Protein AF-W9YQ56-F1 (afdb_monomer_lite)

Structure (mmCIF, N/CA/C/O backbone):
data_AF-W9YQ56-F1
#
_entry.id   AF-W9YQ56-F1
#
loop_
_atom_site.group_PDB
_atom_site.id
_atom_site.type_symbol
_atom_site.label_atom_id
_atom_site.label_alt_id
_atom_site.label_comp_id
_atom_site.label_asym_id
_atom_site.label_entity_id
_atom_site.label_seq_id
_atom_site.pdbx_PDB_ins_code
_atom_site.Cartn_x
_atom_site.Cartn_y
_atom_site.Cartn_z
_atom_site.occupancy
_atom_site.B_iso_or_equiv
_atom_site.auth_seq_id
_atom_site.auth_comp_id
_atom_site.auth_asym_id
_atom_site.auth_atom_id
_atom_site.pdbx_PDB_model_num
ATOM 1 N N . MET A 1 1 ? -17.751 17.456 6.728 1.00 52.19 1 MET A N 1
ATOM 2 C CA . MET A 1 1 ? -16.539 16.735 7.183 1.00 52.19 1 MET A CA 1
ATOM 3 C C . MET A 1 1 ? -15.496 16.819 6.075 1.00 52.19 1 MET A C 1
ATOM 5 O O . MET A 1 1 ? -15.861 16.620 4.925 1.00 52.19 1 MET A O 1
ATOM 9 N N . ARG A 1 2 ? -14.247 17.205 6.368 1.00 56.16 2 ARG A N 1
ATOM 10 C CA . ARG A 1 2 ? -13.208 17.433 5.346 1.00 56.16 2 ARG A CA 1
ATOM 11 C C . ARG A 1 2 ? -12.351 16.169 5.243 1.00 56.16 2 ARG A C 1
ATOM 13 O O . ARG A 1 2 ? -11.484 15.957 6.081 1.00 56.16 2 ARG A O 1
ATOM 20 N N . GLN A 1 3 ? -12.650 15.305 4.277 1.00 63.62 3 GLN A N 1
ATOM 21 C CA . GLN A 1 3 ? -11.844 14.112 4.017 1.00 63.62 3 GLN A CA 1
ATOM 22 C C . GLN A 1 3 ? -10.588 14.536 3.256 1.00 63.62 3 GLN A C 1
ATOM 24 O O . GLN A 1 3 ? -10.684 15.198 2.221 1.00 63.62 3 GLN A O 1
ATOM 29 N N . LYS A 1 4 ? -9.409 14.210 3.788 1.00 71.38 4 LYS A N 1
ATOM 30 C CA . LYS A 1 4 ? -8.132 14.480 3.119 1.00 71.38 4 LYS A CA 1
ATOM 31 C C . LYS A 1 4 ? -7.602 13.160 2.578 1.00 71.38 4 LYS A C 1
ATOM 33 O O . LYS A 1 4 ? -7.550 12.176 3.303 1.00 71.38 4 LYS A O 1
ATOM 38 N N . ALA A 1 5 ? -7.223 13.133 1.307 1.00 77.44 5 ALA A N 1
ATOM 39 C CA . ALA A 1 5 ? -6.530 11.986 0.741 1.00 77.44 5 ALA A CA 1
ATOM 40 C C . ALA A 1 5 ? -5.019 12.187 0.909 1.00 77.44 5 ALA A C 1
ATOM 42 O O . ALA A 1 5 ? -4.495 13.240 0.538 1.00 77.44 5 ALA A O 1
ATOM 43 N N . MET A 1 6 ? -4.327 11.197 1.469 1.00 84.44 6 MET A N 1
ATOM 44 C CA . MET A 1 6 ? -2.860 11.127 1.453 1.00 84.44 6 MET A CA 1
ATOM 45 C C . MET A 1 6 ? -2.424 10.029 0.491 1.00 84.44 6 MET A C 1
ATOM 47 O O . MET A 1 6 ? -3.123 9.033 0.325 1.00 84.44 6 MET A O 1
ATOM 51 N N . GLN A 1 7 ? -1.281 10.217 -0.165 1.00 87.44 7 GLN A N 1
ATOM 52 C CA . GLN A 1 7 ? -0.725 9.221 -1.070 1.00 87.44 7 GLN A CA 1
ATOM 53 C C . GLN A 1 7 ? 0.740 8.982 -0.744 1.00 87.44 7 GLN A C 1
ATOM 55 O O . GLN A 1 7 ? 1.529 9.921 -0.693 1.00 87.44 7 GLN A O 1
ATOM 60 N N . GLN A 1 8 ? 1.098 7.712 -0.619 1.00 87.31 8 GLN A N 1
ATOM 61 C CA . GLN A 1 8 ? 2.466 7.260 -0.461 1.00 87.31 8 GLN A CA 1
ATOM 62 C C . GLN A 1 8 ? 2.856 6.383 -1.650 1.00 87.31 8 GLN A C 1
ATOM 64 O O . GLN A 1 8 ? 2.043 5.619 -2.173 1.00 87.31 8 GLN A O 1
ATOM 69 N N . ILE A 1 9 ? 4.104 6.507 -2.096 1.00 88.69 9 ILE A N 1
ATOM 70 C CA . ILE A 1 9 ? 4.658 5.688 -3.172 1.00 8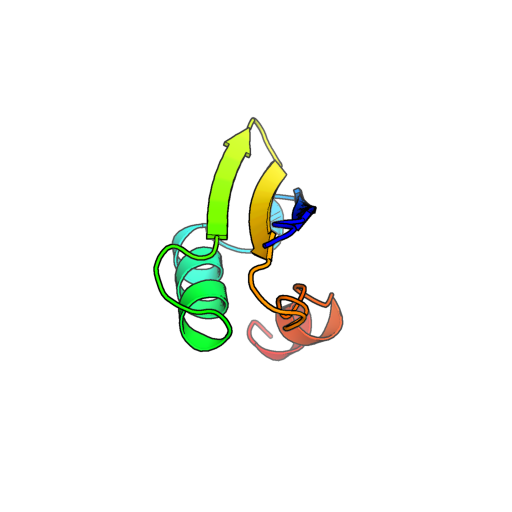8.69 9 ILE A CA 1
ATOM 71 C C . ILE A 1 9 ? 5.863 4.948 -2.615 1.00 88.69 9 ILE A C 1
ATOM 73 O O . ILE A 1 9 ? 6.793 5.577 -2.115 1.00 88.69 9 ILE A O 1
ATOM 77 N N . ILE A 1 10 ? 5.852 3.624 -2.728 1.00 86.25 10 ILE A N 1
ATOM 78 C CA . ILE A 1 10 ? 6.970 2.771 -2.322 1.00 86.25 10 ILE A CA 1
ATOM 79 C C . ILE A 1 10 ? 7.375 1.854 -3.480 1.00 86.25 10 ILE A C 1
ATOM 81 O O . ILE A 1 10 ? 6.506 1.412 -4.231 1.00 86.25 10 ILE A O 1
ATOM 85 N N . PRO A 1 11 ? 8.666 1.560 -3.680 1.00 87.06 11 PRO A N 1
ATOM 86 C CA . PRO A 1 11 ? 9.080 0.620 -4.715 1.00 87.06 11 PRO A CA 1
ATOM 87 C C . PRO A 1 11 ? 8.638 -0.812 -4.398 1.00 87.06 11 PRO A C 1
ATOM 89 O O . PRO A 1 11 ? 8.595 -1.223 -3.238 1.00 87.06 11 PRO A O 1
ATOM 92 N N . SER A 1 12 ? 8.292 -1.575 -5.434 1.00 85.12 12 SER A N 1
ATOM 93 C CA . SER A 1 12 ? 7.644 -2.875 -5.279 1.00 85.12 12 SER A CA 1
ATOM 94 C C . SER A 1 12 ? 8.589 -3.988 -4.849 1.00 85.12 12 SER A C 1
ATOM 96 O O . SER A 1 12 ? 8.145 -4.965 -4.253 1.00 85.12 12 SER A O 1
ATOM 98 N N . TYR A 1 13 ? 9.888 -3.804 -5.086 1.00 83.44 13 TYR A N 1
ATOM 99 C CA . TYR A 1 13 ? 10.932 -4.728 -4.659 1.00 83.44 13 TYR A CA 1
ATOM 100 C C . TYR A 1 13 ? 11.182 -4.733 -3.141 1.00 83.44 13 TYR A C 1
ATOM 102 O O . TYR A 1 13 ? 11.848 -5.636 -2.648 1.00 83.44 13 TYR A O 1
ATOM 110 N N . PHE A 1 14 ? 10.676 -3.746 -2.390 1.00 78.44 14 PHE A N 1
ATOM 111 C CA . PHE A 1 14 ? 10.919 -3.655 -0.943 1.00 78.44 14 PHE A CA 1
ATOM 112 C C . PHE A 1 14 ? 10.002 -4.527 -0.092 1.00 78.44 14 PHE A C 1
ATOM 114 O O . PHE A 1 14 ? 10.374 -4.902 1.015 1.00 78.44 14 PHE A O 1
ATOM 121 N N . ILE A 1 15 ? 8.788 -4.802 -0.559 1.00 81.94 15 ILE A N 1
ATOM 122 C CA . ILE A 1 15 ? 7.803 -5.572 0.197 1.00 81.94 15 ILE A CA 1
ATOM 123 C C . ILE A 1 15 ? 6.848 -6.269 -0.768 1.00 81.94 15 ILE A C 1
ATOM 125 O O . ILE A 1 15 ? 6.427 -5.705 -1.774 1.00 81.94 15 ILE A O 1
ATOM 129 N N . HIS A 1 16 ? 6.476 -7.510 -0.473 1.00 84.50 16 HIS A N 1
ATOM 130 C CA . HIS A 1 16 ? 5.434 -8.187 -1.240 1.00 84.50 16 HIS A CA 1
ATOM 131 C C . HIS A 1 16 ? 4.070 -7.527 -1.004 1.00 84.50 16 HIS A C 1
ATOM 133 O O . HIS A 1 16 ? 3.780 -7.067 0.099 1.00 84.50 16 HIS A O 1
ATOM 139 N N . LYS A 1 17 ? 3.212 -7.503 -2.029 1.00 82.62 17 LYS A N 1
ATOM 140 C CA . LYS A 1 17 ? 1.891 -6.861 -1.955 1.00 82.62 17 LYS A CA 1
ATOM 141 C C . LYS A 1 17 ? 1.062 -7.370 -0.767 1.00 82.62 17 LYS A C 1
ATOM 143 O O . LYS A 1 17 ? 0.523 -6.554 -0.032 1.00 82.62 17 LYS A O 1
ATOM 148 N N . ASP A 1 18 ? 1.035 -8.680 -0.536 1.00 85.12 18 ASP A N 1
ATOM 149 C CA . ASP A 1 18 ? 0.249 -9.286 0.548 1.00 85.12 18 ASP A CA 1
ATOM 150 C C . ASP A 1 18 ? 0.730 -8.828 1.928 1.00 85.12 18 ASP A C 1
ATOM 152 O O . ASP A 1 18 ? -0.058 -8.467 2.794 1.00 85.12 18 ASP A O 1
ATOM 156 N N . LYS A 1 19 ? 2.051 -8.761 2.108 1.00 84.44 19 LYS A N 1
ATOM 157 C CA . LYS A 1 19 ? 2.700 -8.272 3.329 1.00 84.44 19 LYS A CA 1
ATOM 158 C C . LYS A 1 19 ? 2.439 -6.789 3.578 1.00 84.44 19 LYS A C 1
ATOM 160 O O . LYS A 1 19 ? 2.302 -6.360 4.721 1.00 84.44 19 LYS A O 1
ATOM 165 N N . LEU A 1 20 ? 2.382 -6.012 2.503 1.00 84.50 20 LEU A N 1
ATOM 166 C CA . LEU A 1 20 ? 2.045 -4.600 2.547 1.00 84.50 20 LEU A CA 1
ATOM 167 C C . LEU A 1 20 ? 0.583 -4.391 2.959 1.00 84.50 20 LEU A C 1
ATOM 169 O O . LEU A 1 20 ? 0.311 -3.588 3.844 1.00 84.50 20 LEU A O 1
ATOM 173 N N . GLU A 1 21 ? -0.351 -5.105 2.333 1.00 85.12 21 GLU A N 1
ATOM 174 C CA . GLU A 1 21 ? -1.781 -5.011 2.645 1.00 85.12 21 GLU A CA 1
ATOM 175 C C . GLU A 1 21 ? -2.097 -5.506 4.062 1.00 85.12 21 GLU A C 1
ATOM 177 O O . GLU A 1 21 ? -2.895 -4.875 4.757 1.00 85.12 21 GLU A O 1
ATOM 182 N N . ASP A 1 22 ? -1.426 -6.566 4.519 1.00 85.56 22 ASP A N 1
ATOM 183 C CA . ASP A 1 22 ? -1.504 -7.053 5.897 1.00 85.56 22 ASP A CA 1
ATOM 184 C C . ASP A 1 22 ? -1.030 -5.982 6.890 1.00 85.56 22 ASP A C 1
ATOM 186 O O . ASP A 1 22 ? -1.797 -5.552 7.752 1.00 85.56 22 ASP A O 1
ATOM 190 N N . PHE A 1 23 ? 0.177 -5.431 6.697 1.00 83.81 23 PHE A N 1
ATOM 191 C CA . PHE A 1 23 ? 0.690 -4.349 7.542 1.00 83.81 23 PHE A CA 1
ATOM 192 C C . PHE A 1 23 ? -0.280 -3.164 7.596 1.00 83.81 23 PHE A C 1
ATOM 194 O O . PHE A 1 23 ? -0.613 -2.675 8.677 1.00 83.81 23 PHE A O 1
ATOM 201 N N . LEU A 1 24 ? -0.762 -2.713 6.438 1.00 84.25 24 LEU A N 1
ATOM 202 C CA . LEU A 1 24 ? -1.683 -1.585 6.358 1.00 84.25 24 LEU A CA 1
ATOM 203 C C . LEU A 1 24 ? -3.006 -1.868 7.075 1.00 84.25 24 LEU A C 1
ATOM 205 O O . LEU A 1 24 ? -3.500 -0.970 7.753 1.00 84.25 24 LEU A O 1
ATOM 209 N N . SER A 1 25 ? -3.519 -3.099 6.997 1.00 85.56 25 SER A N 1
ATOM 210 C CA . SER A 1 25 ? -4.732 -3.537 7.705 1.00 85.56 25 SER A CA 1
ATOM 211 C C . SER A 1 25 ? -4.540 -3.630 9.220 1.00 85.56 25 SER A C 1
ATOM 213 O O . SER A 1 25 ? -5.484 -3.403 9.967 1.00 85.56 25 SER A O 1
ATOM 215 N N . THR A 1 26 ? -3.330 -3.939 9.704 1.00 82.50 26 THR A N 1
ATOM 216 C CA . THR A 1 26 ? -3.052 -3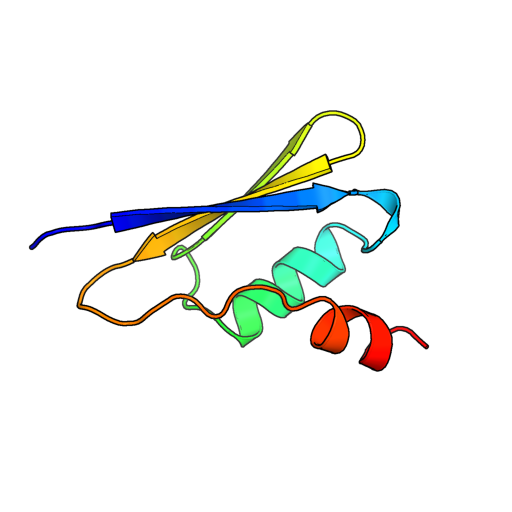.951 11.156 1.00 82.50 26 THR A CA 1
ATOM 217 C C . THR A 1 26 ? -2.959 -2.551 11.763 1.00 82.50 26 THR A C 1
ATOM 219 O O . THR A 1 26 ? -3.169 -2.384 12.964 1.00 82.50 26 THR A O 1
ATOM 222 N N . LYS A 1 27 ? -2.590 -1.546 10.959 1.00 79.31 27 LYS A N 1
ATOM 223 C CA . LYS A 1 27 ? -2.344 -0.169 11.419 1.00 79.31 27 LYS A CA 1
ATOM 224 C C . LYS A 1 27 ? -3.477 0.797 11.105 1.00 79.31 27 LYS A C 1
ATOM 226 O O . LYS A 1 27 ? -3.588 1.822 11.770 1.00 79.31 27 LYS A O 1
ATOM 231 N N . ASN A 1 28 ? -4.289 0.494 10.100 1.00 81.00 28 ASN A N 1
ATOM 232 C CA . ASN A 1 28 ? -5.352 1.362 9.617 1.00 81.00 28 ASN A CA 1
ATOM 233 C C . ASN A 1 28 ? -6.664 0.579 9.521 1.00 81.00 28 ASN A C 1
ATOM 235 O O . ASN A 1 28 ? -6.666 -0.634 9.326 1.00 81.00 28 ASN A O 1
ATOM 239 N N . GLU A 1 29 ? -7.791 1.282 9.625 1.00 80.12 29 GLU A N 1
ATOM 240 C CA . GLU A 1 29 ? -9.115 0.673 9.491 1.00 80.12 29 GLU A CA 1
ATOM 241 C C . GLU A 1 29 ? -9.285 0.031 8.104 1.00 80.12 29 GLU A C 1
ATOM 243 O O . GLU A 1 29 ? -8.851 0.584 7.085 1.00 80.12 29 GLU A O 1
ATOM 248 N N . ALA A 1 30 ? -9.930 -1.133 8.040 1.00 73.50 30 ALA A N 1
ATOM 249 C CA . ALA A 1 30 ? -10.218 -1.792 6.773 1.00 73.50 30 ALA A CA 1
ATOM 250 C C . ALA A 1 30 ? -11.051 -0.869 5.863 1.00 73.50 30 ALA A C 1
ATOM 252 O O . ALA A 1 30 ? -12.094 -0.359 6.257 1.00 73.50 30 ALA A O 1
ATOM 253 N N . GLY A 1 31 ? -10.577 -0.637 4.637 1.00 78.75 31 GLY A N 1
ATOM 254 C CA . GLY A 1 31 ? -11.216 0.284 3.686 1.00 78.75 31 GLY A CA 1
ATOM 255 C C . GLY A 1 31 ? -10.773 1.749 3.802 1.00 78.75 31 GLY A C 1
ATOM 256 O O . GLY A 1 31 ? -11.094 2.546 2.922 1.00 78.75 31 GLY A O 1
ATOM 257 N N . SER A 1 32 ? -9.964 2.104 4.806 1.00 83.56 32 SER A N 1
ATOM 258 C CA . SER A 1 32 ? -9.348 3.439 4.911 1.00 83.56 32 SER A CA 1
ATOM 259 C C . SER A 1 32 ? -8.132 3.626 3.995 1.00 83.56 32 SER A C 1
ATOM 261 O O . SER A 1 32 ? -7.580 4.722 3.914 1.00 83.56 32 SER A O 1
ATOM 263 N N . PHE A 1 33 ? -7.711 2.586 3.272 1.00 86.75 33 PHE A N 1
ATOM 264 C CA . PHE A 1 33 ? -6.603 2.655 2.327 1.00 86.75 33 PHE A CA 1
ATOM 265 C C . PHE A 1 33 ? -6.853 1.823 1.065 1.00 86.75 33 PHE A C 1
ATOM 267 O O . PHE A 1 33 ? -7.653 0.889 1.045 1.00 86.75 33 PHE A O 1
ATOM 274 N N . LYS A 1 34 ? -6.128 2.158 -0.003 1.00 88.62 34 LYS A N 1
ATOM 275 C CA . LYS A 1 34 ? -6.130 1.444 -1.279 1.00 88.62 34 LYS A CA 1
ATOM 276 C C . LYS A 1 34 ? -4.708 1.300 -1.797 1.00 88.62 34 LYS A C 1
ATOM 278 O O . LYS A 1 34 ? -4.034 2.299 -2.041 1.00 88.62 34 LYS A O 1
ATOM 283 N N . VAL A 1 35 ? -4.281 0.062 -2.028 1.00 88.88 35 VAL A N 1
ATOM 284 C CA . VAL A 1 35 ? -2.981 -0.252 -2.631 1.00 88.88 35 VAL A CA 1
ATOM 285 C C . VAL A 1 35 ? -3.167 -0.536 -4.117 1.00 88.88 35 VAL A C 1
ATOM 287 O O . VAL A 1 35 ? -3.931 -1.411 -4.511 1.00 88.88 35 VAL A O 1
ATOM 290 N N . THR A 1 36 ? -2.444 0.189 -4.964 1.00 90.25 36 THR A N 1
ATOM 291 C CA . THR A 1 36 ? -2.392 -0.052 -6.409 1.00 90.25 36 THR A CA 1
ATOM 292 C C . THR A 1 36 ? -0.949 -0.281 -6.827 1.00 90.25 36 THR A C 1
ATOM 294 O O . THR A 1 36 ? -0.100 0.582 -6.623 1.00 90.25 36 THR A O 1
ATOM 297 N N . ARG A 1 37 ? -0.650 -1.422 -7.450 1.00 89.25 37 ARG A N 1
ATOM 298 C CA . ARG A 1 37 ? 0.665 -1.652 -8.057 1.00 89.25 37 ARG A CA 1
ATOM 299 C C . ARG A 1 37 ? 0.676 -1.084 -9.474 1.00 89.25 37 ARG A C 1
ATOM 301 O O . ARG A 1 37 ? -0.181 -1.438 -10.279 1.00 89.25 37 ARG A O 1
ATOM 308 N N . LYS A 1 38 ? 1.651 -0.233 -9.790 1.00 90.56 38 LYS A N 1
ATOM 309 C CA . LYS A 1 38 ? 1.959 0.179 -11.166 1.00 90.56 38 LYS A CA 1
ATOM 310 C C . LYS A 1 38 ? 3.453 0.016 -11.398 1.00 90.56 38 LYS A C 1
ATOM 312 O O . LYS A 1 38 ? 4.251 0.659 -10.718 1.00 90.56 38 LYS A O 1
ATOM 317 N N . LEU A 1 39 ? 3.809 -0.821 -12.374 1.00 88.44 39 LEU A N 1
ATOM 318 C CA . LEU A 1 39 ? 5.197 -1.197 -12.657 1.00 88.44 39 LEU A CA 1
ATOM 319 C C . LEU A 1 39 ? 5.890 -1.687 -11.371 1.00 88.44 39 LEU A C 1
ATOM 321 O O . LEU A 1 39 ? 5.368 -2.556 -10.667 1.00 88.44 39 LEU A O 1
ATOM 325 N N . ASP A 1 40 ? 7.026 -1.076 -11.047 1.00 89.00 40 ASP A N 1
ATOM 326 C CA . ASP A 1 40 ? 7.852 -1.403 -9.895 1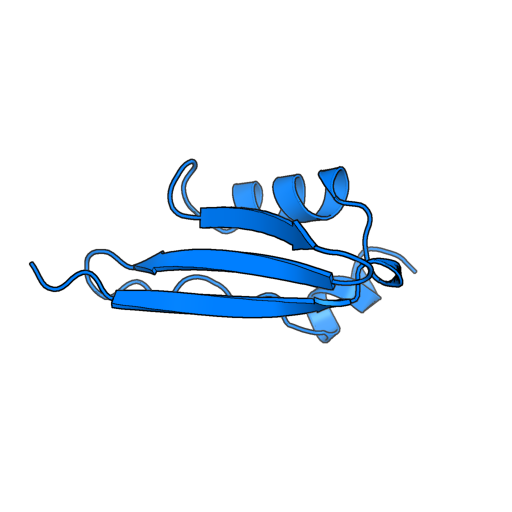.00 89.00 40 ASP A CA 1
ATOM 327 C C . ASP A 1 40 ? 7.549 -0.544 -8.659 1.00 89.00 40 ASP A C 1
ATOM 329 O O . ASP A 1 40 ? 8.424 -0.265 -7.844 1.00 89.00 40 ASP A O 1
ATOM 333 N N . LYS A 1 41 ? 6.319 -0.036 -8.530 1.00 89.38 41 LYS A N 1
ATOM 334 C CA . LYS A 1 41 ? 5.914 0.817 -7.405 1.00 89.38 41 LYS A CA 1
ATOM 335 C C . LYS A 1 41 ? 4.511 0.466 -6.915 1.00 89.38 41 LYS A C 1
ATOM 337 O O . LYS A 1 41 ? 3.598 0.231 -7.710 1.00 89.38 41 LYS A O 1
ATOM 342 N N . TYR A 1 42 ? 4.324 0.478 -5.602 1.00 90.94 42 TYR A N 1
ATOM 343 C CA . TYR A 1 42 ? 3.015 0.521 -4.967 1.00 90.94 42 TYR A CA 1
ATOM 344 C C . TYR A 1 42 ? 2.631 1.965 -4.673 1.00 90.94 42 TYR A C 1
ATOM 346 O O . TYR A 1 42 ? 3.402 2.735 -4.105 1.00 90.94 42 TYR A O 1
ATOM 354 N N . TYR A 1 43 ? 1.410 2.300 -5.058 1.00 90.88 43 TYR A N 1
ATOM 355 C CA . TYR A 1 43 ? 0.735 3.555 -4.792 1.00 90.88 43 TYR A CA 1
ATOM 356 C C . TYR A 1 43 ? -0.313 3.275 -3.731 1.00 90.88 43 TYR A C 1
ATOM 358 O O . TYR A 1 43 ? -1.253 2.518 -3.970 1.00 90.88 43 TYR A O 1
ATOM 366 N N . ILE A 1 44 ? -0.130 3.861 -2.560 1.00 89.50 44 ILE A N 1
ATOM 367 C CA . ILE A 1 44 ? -0.981 3.643 -1.402 1.00 89.50 44 ILE A CA 1
ATOM 368 C C . ILE A 1 44 ? -1.734 4.939 -1.171 1.00 89.50 44 ILE A C 1
ATOM 370 O O . ILE A 1 44 ? -1.127 5.962 -0.864 1.00 89.50 44 ILE A O 1
ATOM 374 N N . GLN A 1 45 ? -3.044 4.912 -1.375 1.00 89.31 45 GLN A N 1
ATOM 375 C CA . GLN A 1 45 ? -3.918 6.038 -1.073 1.00 89.31 45 GLN A CA 1
ATOM 376 C C . GLN A 1 45 ? -4.586 5.790 0.270 1.00 89.31 45 GLN A C 1
ATOM 378 O O . GLN A 1 45 ? -5.176 4.734 0.459 1.00 89.31 45 GLN A O 1
ATOM 383 N N . TYR A 1 46 ? -4.528 6.765 1.165 1.00 87.38 46 TYR A N 1
ATOM 384 C CA . TYR A 1 46 ? -5.192 6.740 2.460 1.00 87.38 46 TYR A CA 1
ATOM 385 C C . TYR A 1 46 ? -6.335 7.749 2.468 1.00 87.38 46 TYR A C 1
ATOM 387 O O . TYR A 1 46 ? -6.178 8.888 2.015 1.00 87.38 46 TYR A O 1
ATOM 395 N N . LEU A 1 47 ? -7.475 7.335 3.003 1.00 80.94 47 LEU A N 1
ATOM 396 C CA . LEU A 1 47 ? -8.649 8.160 3.225 1.00 80.94 47 LEU A CA 1
ATOM 397 C C . LEU A 1 47 ? -8.666 8.592 4.687 1.00 80.94 47 LEU A C 1
ATOM 399 O O . LEU A 1 47 ? -8.945 7.804 5.585 1.00 80.94 47 LEU A O 1
ATOM 403 N N . VAL A 1 48 ? -8.364 9.867 4.918 1.00 74.19 48 VAL A N 1
ATOM 404 C CA . VAL A 1 48 ? -8.307 10.438 6.260 1.00 74.19 48 VAL A CA 1
ATOM 405 C C . VAL A 1 48 ? -9.645 11.064 6.598 1.00 74.19 48 VAL A C 1
ATOM 407 O O . VAL A 1 48 ? -9.983 12.142 6.097 1.00 74.19 48 VAL A O 1
ATOM 410 N N . SER A 1 49 ? -10.397 10.398 7.467 1.00 66.19 49 SER A N 1
ATOM 411 C CA . SER A 1 49 ? -11.589 10.961 8.094 1.00 66.19 49 SER A CA 1
ATOM 412 C C . SER A 1 49 ? -11.253 11.404 9.520 1.00 66.19 49 SER A C 1
ATOM 414 O O . SER A 1 49 ? -10.584 10.702 10.2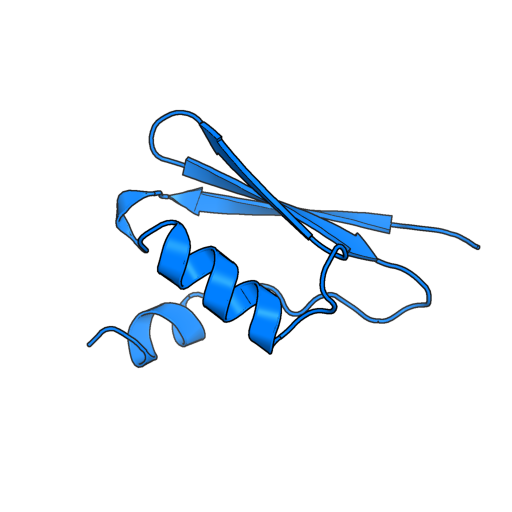66 1.00 66.19 49 SER A O 1
ATOM 416 N N . ASN A 1 50 ? -11.747 12.580 9.910 1.00 63.31 50 ASN A N 1
ATOM 417 C CA . ASN A 1 50 ? -11.820 13.013 11.311 1.00 63.31 50 ASN A CA 1
ATOM 418 C C . ASN A 1 50 ? -10.495 13.289 12.061 1.00 63.31 50 ASN A C 1
ATOM 420 O O . ASN A 1 50 ? -10.432 13.161 13.278 1.00 63.31 50 ASN A O 1
ATOM 424 N N . GLY A 1 51 ? -9.442 13.727 11.362 1.00 60.19 51 GLY A N 1
ATOM 425 C CA . GLY A 1 51 ? -8.201 14.198 12.000 1.00 60.19 51 GLY A CA 1
ATOM 426 C C . GLY A 1 51 ? -7.254 13.094 12.485 1.00 60.19 51 GLY A C 1
ATOM 427 O O . GLY A 1 51 ? -6.189 13.409 13.006 1.00 60.19 51 GLY A O 1
ATOM 428 N N . GLN A 1 52 ? -7.594 11.820 12.273 1.00 61.72 52 GLN A N 1
ATOM 429 C CA . GLN A 1 52 ? -6.665 10.710 12.478 1.00 61.72 52 GLN A CA 1
ATOM 430 C C . GLN A 1 52 ? -5.710 10.610 11.296 1.00 61.72 52 GLN A C 1
ATOM 432 O O . GLN A 1 52 ? -6.096 10.198 10.206 1.00 61.72 52 GLN A O 1
ATOM 437 N N . THR A 1 53 ? -4.456 10.996 11.495 1.00 66.75 53 THR A N 1
ATOM 438 C CA . THR A 1 53 ? -3.429 10.832 10.469 1.00 66.75 53 THR A CA 1
ATOM 439 C C . THR A 1 53 ? -3.199 9.334 10.238 1.00 66.75 53 THR A C 1
ATOM 441 O O . THR A 1 53 ? -2.890 8.628 11.200 1.00 66.75 53 THR A O 1
ATOM 444 N N . PRO A 1 54 ? -3.360 8.827 9.004 1.00 67.69 54 PRO A N 1
ATOM 445 C CA . PRO A 1 54 ? -3.090 7.435 8.689 1.00 67.69 54 PRO A CA 1
ATOM 446 C C . PRO A 1 54 ? -1.627 7.165 9.001 1.00 67.69 54 PRO A C 1
ATOM 448 O O . PRO A 1 54 ? -0.764 8.019 8.774 1.00 67.69 54 PRO A O 1
ATOM 451 N N . GLN A 1 55 ? -1.355 5.994 9.565 1.00 70.12 55 GLN A N 1
ATOM 452 C CA . GLN A 1 55 ? -0.001 5.676 9.973 1.00 70.12 55 GLN A CA 1
ATOM 453 C C . GLN A 1 55 ? 0.797 5.302 8.725 1.00 70.12 55 GLN A C 1
ATOM 455 O O . GLN A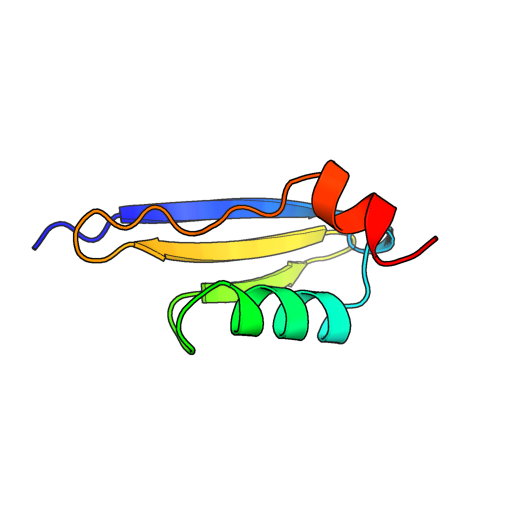 1 55 ? 0.678 4.195 8.197 1.00 70.12 55 GLN A O 1
ATOM 460 N N . GLU A 1 56 ? 1.563 6.275 8.228 1.00 68.38 56 GLU A N 1
ATOM 461 C CA . GLU A 1 56 ? 2.414 6.118 7.053 1.00 68.38 56 GLU A CA 1
ATOM 462 C C . GLU A 1 56 ? 3.431 4.994 7.271 1.00 68.38 56 GLU A C 1
ATOM 464 O O . GLU A 1 56 ? 3.950 4.774 8.371 1.00 68.38 56 GLU A O 1
ATOM 469 N N . LEU A 1 57 ? 3.751 4.287 6.191 1.00 72.38 57 LEU A N 1
ATOM 470 C CA . LEU A 1 57 ? 4.809 3.288 6.203 1.00 72.38 57 LEU A CA 1
ATOM 471 C C . LEU A 1 57 ? 6.151 4.001 6.322 1.00 72.38 57 LEU A C 1
ATOM 473 O O . LEU A 1 57 ? 6.655 4.555 5.344 1.00 72.38 57 LEU A O 1
ATOM 477 N N . SER A 1 58 ? 6.743 3.983 7.512 1.00 67.25 58 SER A N 1
ATOM 478 C CA . SER A 1 58 ? 8.121 4.431 7.679 1.00 67.25 58 SER A CA 1
ATOM 479 C C . SER A 1 58 ? 9.085 3.347 7.190 1.00 67.25 58 SER A C 1
ATOM 481 O O . SER A 1 58 ? 8.877 2.155 7.434 1.00 67.25 58 SER A O 1
ATOM 483 N N . TRP A 1 59 ? 10.177 3.754 6.539 1.00 60.41 59 TRP A N 1
ATOM 484 C CA . TRP A 1 59 ? 11.263 2.847 6.140 1.00 60.41 59 TRP A CA 1
ATOM 485 C C . TRP A 1 59 ? 11.776 1.992 7.306 1.00 60.41 59 TRP A C 1
ATOM 487 O O . TRP A 1 59 ? 12.074 0.813 7.129 1.00 60.41 59 TRP A O 1
ATOM 497 N N . ALA A 1 60 ? 11.820 2.563 8.511 1.00 61.50 60 ALA A N 1
ATOM 498 C CA . ALA A 1 60 ? 12.247 1.866 9.718 1.00 61.50 60 ALA A CA 1
ATOM 499 C C . ALA A 1 60 ? 11.313 0.700 10.086 1.00 61.50 60 ALA A C 1
ATOM 501 O O . ALA A 1 60 ? 11.790 -0.349 10.512 1.00 61.50 60 ALA A O 1
ATOM 502 N N . SER A 1 61 ? 10.002 0.858 9.881 1.00 64.38 61 SER A N 1
ATOM 503 C CA . SER A 1 61 ? 9.009 -0.192 10.139 1.00 64.38 61 SER A CA 1
ATOM 504 C C . SER A 1 61 ? 9.132 -1.357 9.156 1.00 64.38 61 SER A C 1
ATOM 506 O O . SER A 1 61 ? 8.925 -2.499 9.542 1.00 64.38 61 SER A O 1
ATOM 508 N N . LEU A 1 62 ? 9.509 -1.085 7.904 1.00 63.50 62 LEU A N 1
ATOM 509 C CA . LEU A 1 62 ? 9.695 -2.119 6.884 1.00 63.50 62 LEU A CA 1
ATOM 510 C C . LEU A 1 62 ? 10.998 -2.906 7.086 1.00 63.50 62 LEU A C 1
ATOM 512 O O . LEU A 1 62 ? 10.990 -4.131 7.007 1.00 63.50 62 LEU A O 1
ATOM 516 N N . CYS A 1 63 ? 12.106 -2.233 7.403 1.00 59.50 63 CYS A N 1
ATOM 517 C CA . CYS A 1 63 ? 13.400 -2.900 7.578 1.00 59.50 63 CYS A CA 1
ATOM 518 C C . CYS A 1 63 ? 13.475 -3.792 8.829 1.00 59.50 63 CYS A C 1
ATOM 520 O O . CYS A 1 63 ? 14.227 -4.761 8.827 1.00 59.50 63 CYS A O 1
ATOM 522 N N . HIS A 1 64 ? 12.727 -3.482 9.896 1.00 55.53 64 HIS A N 1
ATOM 523 C CA . HIS A 1 64 ? 12.763 -4.270 11.137 1.00 55.53 64 HIS A CA 1
ATOM 524 C C . HIS A 1 64 ? 11.926 -5.556 11.070 1.00 55.53 64 HIS A C 1
ATOM 526 O O . HIS A 1 64 ? 12.201 -6.494 11.809 1.00 55.53 64 HIS A O 1
ATOM 532 N N . THR A 1 65 ? 10.902 -5.604 10.213 1.00 54.31 65 THR A N 1
ATOM 533 C CA . THR A 1 65 ? 9.965 -6.740 10.129 1.00 54.31 65 THR A CA 1
ATOM 534 C C . THR A 1 65 ? 10.433 -7.848 9.177 1.00 54.31 65 THR A C 1
ATOM 536 O O . THR A 1 65 ? 9.948 -8.970 9.287 1.00 54.31 65 THR A O 1
ATOM 539 N N . TYR A 1 66 ? 11.375 -7.571 8.269 1.00 53.25 66 TYR A N 1
ATOM 540 C CA . TYR A 1 66 ? 11.799 -8.515 7.221 1.00 53.25 66 TYR A CA 1
ATOM 541 C C . TYR A 1 66 ? 13.317 -8.777 7.181 1.00 53.25 66 TYR A C 1
ATOM 543 O O . TYR A 1 66 ? 13.837 -9.130 6.122 1.00 53.25 66 TYR A O 1
ATOM 551 N N . ARG A 1 67 ? 14.029 -8.592 8.302 1.00 47.91 67 ARG A N 1
ATOM 552 C CA . ARG A 1 67 ? 15.435 -9.007 8.438 1.00 47.91 67 ARG A CA 1
ATOM 553 C C . ARG A 1 67 ? 15.552 -10.420 8.995 1.00 47.91 67 ARG A C 1
ATOM 555 O O . ARG A 1 67 ? 14.726 -10.764 9.866 1.00 47.91 67 ARG A O 1
#

pLDDT: mean 77.07, std 11.98, range [47.91, 90.94]

Foldseek 3Di:
DDKDKDKDKDFCVLDPPVRVVVVQVVQDPVPQWDWDDDDRMIIIIGTDDDPDDRDDDDPVNSVVVPD

Organism: NCBI:txid1182542

Secondary structure (DSSP, 8-state):
---EEEEEEEEGGGS-HHHHHHHHHHHS-TTSEEEEEETTEEEEEEEE-TT-------HHHHHHH--

Sequence (67 aa):
MRQKAMQQIIPSYFIHKDKLEDFLSTKNEAGSFKVTRKLDKYYIQYLVSNGQTPQELSWASLCHTYR

Radius of gyration: 11.99 Å; chains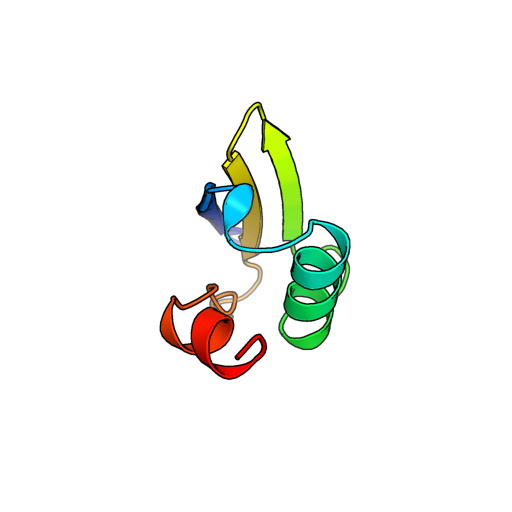: 1; bounding box: 32×27×25 Å